Protein AF-C9K0H9-F1 (afdb_monomer_lite)

Structure (mmCIF, N/CA/C/O backbone):
data_AF-C9K0H9-F1
#
_entry.id   AF-C9K0H9-F1
#
loop_
_atom_site.group_PDB
_atom_site.id
_atom_site.type_symbol
_atom_site.label_atom_id
_atom_site.label_alt_id
_atom_site.label_comp_id
_atom_site.label_asym_id
_atom_site.label_entity_id
_atom_site.label_seq_id
_atom_site.pdbx_PDB_ins_code
_atom_site.Cartn_x
_atom_site.Cartn_y
_atom_site.Cartn_z
_atom_site.occupancy
_atom_site.B_iso_or_equiv
_atom_site.auth_seq_id
_atom_site.auth_comp_id
_atom_site.auth_asym_id
_atom_site.auth_atom_id
_atom_site.pdbx_PDB_model_num
ATOM 1 N N . MET A 1 1 ? 2.829 -10.955 -3.877 1.00 52.44 1 MET A N 1
ATOM 2 C CA . MET A 1 1 ? 3.527 -9.954 -4.718 1.00 52.44 1 MET A CA 1
ATOM 3 C C . MET A 1 1 ? 2.955 -9.832 -6.129 1.00 52.44 1 MET A C 1
ATOM 5 O O . MET A 1 1 ? 2.821 -8.712 -6.582 1.00 52.44 1 MET A O 1
ATOM 9 N N . LYS A 1 2 ? 2.531 -10.918 -6.795 1.00 62.97 2 LYS A N 1
ATOM 10 C CA . LYS A 1 2 ? 1.999 -10.882 -8.180 1.00 62.97 2 LYS A CA 1
ATOM 11 C C . LYS A 1 2 ? 0.752 -10.013 -8.424 1.00 62.97 2 LYS A C 1
ATOM 13 O O . LYS A 1 2 ? 0.427 -9.728 -9.562 1.00 62.97 2 LYS A O 1
ATOM 18 N N . GLN A 1 3 ? 0.042 -9.628 -7.368 1.00 66.06 3 GLN A N 1
ATOM 19 C CA . GLN A 1 3 ? -1.213 -8.871 -7.450 1.00 66.06 3 GLN A CA 1
ATOM 20 C C . GLN A 1 3 ? -1.023 -7.368 -7.721 1.00 66.06 3 GLN A C 1
ATOM 22 O O . GLN A 1 3 ? -1.949 -6.739 -8.209 1.00 66.06 3 GLN A O 1
ATOM 27 N N . TYR A 1 4 ? 0.164 -6.812 -7.444 1.00 73.12 4 TYR A N 1
ATOM 28 C CA . TYR A 1 4 ? 0.472 -5.382 -7.629 1.00 73.12 4 TYR A CA 1
ATOM 29 C C . TYR A 1 4 ? 1.852 -5.172 -8.275 1.00 73.12 4 TYR A C 1
ATOM 31 O O . TYR A 1 4 ? 2.482 -4.142 -8.094 1.00 73.12 4 TYR A O 1
ATOM 39 N N . ALA A 1 5 ? 2.387 -6.187 -8.949 1.00 75.75 5 ALA A N 1
ATOM 40 C CA . ALA A 1 5 ? 3.675 -6.109 -9.625 1.00 75.75 5 ALA A CA 1
ATOM 41 C C . ALA A 1 5 ? 3.454 -6.535 -11.072 1.00 75.75 5 ALA A C 1
ATOM 43 O O . ALA A 1 5 ? 3.193 -7.706 -11.345 1.00 75.75 5 ALA A O 1
ATOM 44 N N . SER A 1 6 ? 3.491 -5.558 -11.974 1.00 78.44 6 SER A N 1
ATOM 45 C CA . SER A 1 6 ? 3.184 -5.707 -13.393 1.00 78.44 6 SER A CA 1
ATOM 46 C C . SER A 1 6 ? 4.239 -4.969 -14.224 1.00 78.44 6 SER A C 1
ATOM 48 O O . SER A 1 6 ? 4.617 -3.862 -13.844 1.00 78.44 6 SER A O 1
ATOM 50 N N . PRO A 1 7 ? 4.711 -5.532 -15.353 1.00 77.06 7 PRO A N 1
ATOM 51 C CA . PRO A 1 7 ? 5.664 -4.852 -16.233 1.00 77.06 7 PRO A CA 1
ATOM 52 C C . PRO A 1 7 ? 5.065 -3.605 -16.902 1.00 77.06 7 PRO A C 1
ATOM 54 O O . PRO A 1 7 ? 5.805 -2.716 -17.309 1.00 77.06 7 PRO A O 1
ATOM 57 N N . MET A 1 8 ? 3.734 -3.507 -17.000 1.00 82.88 8 MET A N 1
ATOM 58 C CA . MET A 1 8 ? 3.063 -2.260 -17.368 1.00 82.88 8 MET A CA 1
ATOM 59 C C . MET A 1 8 ? 2.752 -1.427 -16.117 1.00 82.88 8 MET A C 1
ATOM 61 O O . MET A 1 8 ? 2.359 -2.013 -15.101 1.00 82.88 8 MET A O 1
ATOM 65 N N . PRO A 1 9 ? 2.854 -0.084 -16.173 1.00 82.44 9 PRO A N 1
ATOM 66 C CA . PRO A 1 9 ? 2.352 0.779 -15.111 1.00 82.44 9 PRO A CA 1
ATOM 67 C C . PRO A 1 9 ? 0.883 0.465 -14.821 1.00 82.44 9 PRO A C 1
ATOM 69 O O . PRO A 1 9 ? 0.040 0.513 -15.716 1.00 82.44 9 PRO A O 1
ATOM 72 N N . THR A 1 10 ? 0.575 0.141 -13.571 1.00 84.88 10 THR A N 1
ATOM 73 C CA . THR A 1 10 ? -0.794 -0.152 -13.132 1.00 84.88 10 THR A CA 1
ATOM 74 C C . THR A 1 10 ? -1.143 0.683 -11.916 1.00 84.88 10 THR A C 1
ATOM 76 O O . THR A 1 10 ? -0.300 0.885 -11.043 1.00 84.88 10 THR A O 1
ATOM 79 N N . GLN A 1 11 ? -2.389 1.153 -11.858 1.00 87.62 11 GLN A N 1
ATOM 80 C CA . GLN A 1 11 ? -2.953 1.845 -10.706 1.00 87.62 11 GLN A CA 1
ATOM 81 C C . GLN A 1 11 ? -4.074 0.996 -10.114 1.00 87.62 11 GLN A C 1
ATOM 83 O O . GLN A 1 11 ? -4.969 0.554 -10.831 1.00 87.62 11 GLN A O 1
ATOM 88 N N . THR A 1 12 ? -4.005 0.745 -8.811 1.00 89.44 12 THR A N 1
ATOM 89 C CA . THR A 1 12 ? -4.961 -0.099 -8.089 1.00 89.44 12 THR A CA 1
ATOM 90 C C . THR A 1 12 ? -5.499 0.640 -6.877 1.00 89.44 12 THR A C 1
ATOM 92 O O . THR A 1 12 ? -4.724 1.092 -6.038 1.00 89.44 12 THR A O 1
ATOM 95 N N . ASP A 1 13 ? -6.820 0.723 -6.741 1.00 92.81 13 ASP A N 1
ATOM 96 C CA . ASP A 1 13 ? -7.441 1.260 -5.532 1.00 92.81 13 ASP A CA 1
ATOM 97 C C . ASP A 1 13 ? -7.464 0.210 -4.422 1.00 92.81 13 ASP A C 1
ATOM 99 O O . ASP A 1 13 ? -8.009 -0.886 -4.569 1.00 92.81 13 ASP A O 1
ATOM 103 N N . VAL A 1 14 ? -6.878 0.560 -3.282 1.00 93.31 14 VAL A N 1
ATOM 104 C CA . VAL A 1 14 ? -6.746 -0.312 -2.120 1.00 93.31 14 VAL A CA 1
ATOM 105 C C . VAL A 1 14 ? -7.541 0.272 -0.961 1.00 93.31 14 VAL A C 1
ATOM 107 O O . VAL A 1 14 ? -7.406 1.442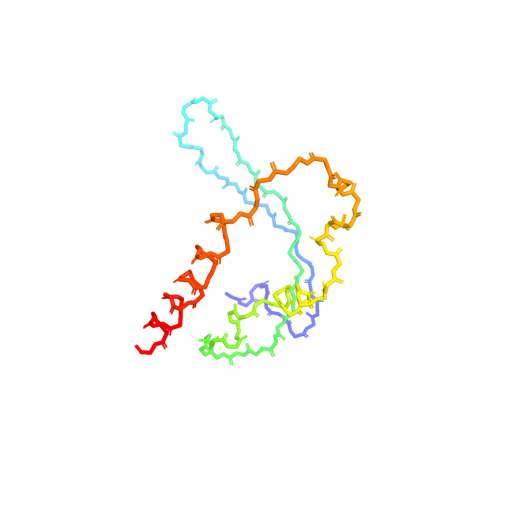 -0.605 1.00 93.31 14 VAL A O 1
ATOM 110 N N . LYS A 1 15 ? -8.363 -0.572 -0.331 1.00 95.31 15 LYS A N 1
ATOM 111 C CA . LYS A 1 15 ? -9.108 -0.239 0.886 1.00 95.31 15 LYS A CA 1
ATOM 112 C C . LYS A 1 15 ? -8.746 -1.205 2.006 1.00 95.31 15 LYS A C 1
ATOM 114 O O . LYS A 1 15 ? -9.214 -2.341 2.038 1.00 95.31 15 LYS A O 1
ATOM 119 N N . LEU A 1 16 ? -7.939 -0.735 2.950 1.00 94.88 16 LEU A N 1
ATOM 120 C CA . LEU A 1 16 ? -7.559 -1.477 4.147 1.00 94.88 16 LEU A CA 1
ATOM 121 C C . LEU A 1 16 ? -8.551 -1.178 5.265 1.00 94.88 16 LEU A C 1
ATOM 123 O O . LEU A 1 16 ? -8.713 -0.031 5.672 1.00 94.88 16 LEU A O 1
ATOM 127 N N . LYS A 1 17 ? -9.216 -2.211 5.782 1.00 95.94 17 LYS A N 1
ATOM 128 C CA . LYS A 1 17 ? -10.005 -2.109 7.014 1.00 95.94 17 LYS A CA 1
ATOM 129 C C . LYS A 1 17 ? -9.104 -2.468 8.187 1.00 95.94 17 LYS A C 1
ATOM 131 O O . LYS A 1 17 ? -8.585 -3.580 8.240 1.00 95.94 17 LYS A O 1
ATOM 136 N N . PHE A 1 18 ? -8.933 -1.548 9.125 1.00 95.81 18 PHE A N 1
ATOM 137 C CA . PHE A 1 18 ? -8.172 -1.810 10.338 1.00 95.81 18 PHE A CA 1
ATOM 138 C C . PHE A 1 18 ? -9.064 -2.421 11.408 1.00 95.81 18 PHE A C 1
ATOM 140 O O . PHE A 1 18 ? -10.268 -2.167 11.461 1.00 95.81 18 PHE A O 1
ATOM 147 N N . LYS A 1 19 ? -8.443 -3.188 12.304 1.00 94.88 19 LYS A N 1
ATOM 148 C CA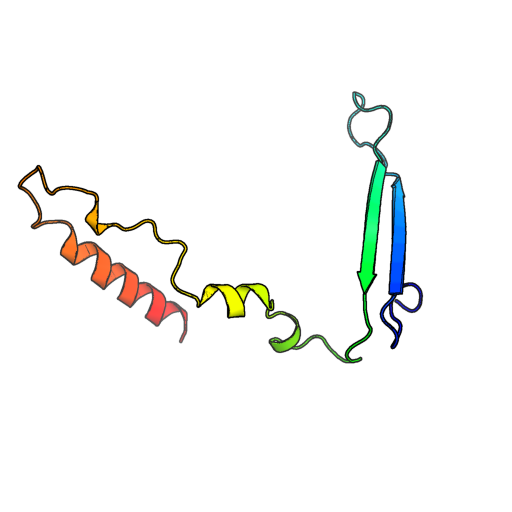 . LYS A 1 19 ? -9.046 -3.578 13.574 1.00 94.88 19 LYS A CA 1
ATOM 149 C C . LYS A 1 19 ? -8.655 -2.529 14.620 1.00 94.88 19 LYS A C 1
ATOM 151 O O . LYS A 1 19 ? -7.487 -2.500 15.009 1.00 94.88 19 LYS A O 1
ATOM 156 N N . PRO A 1 20 ? -9.574 -1.657 15.065 1.00 93.31 20 PRO A N 1
ATOM 157 C CA . PRO A 1 20 ? -9.241 -0.645 16.055 1.00 93.31 20 PRO A CA 1
ATOM 158 C C . PRO A 1 20 ? -8.826 -1.302 17.374 1.00 93.31 20 PRO A C 1
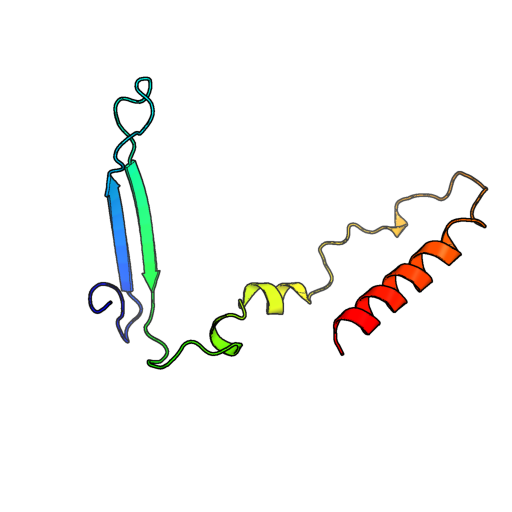ATOM 160 O O . PRO A 1 20 ? -9.477 -2.235 17.843 1.00 93.31 20 PRO A O 1
ATOM 163 N N . LEU A 1 21 ? -7.742 -0.813 17.974 1.00 95.50 21 LEU A N 1
ATOM 164 C CA . LEU A 1 21 ? -7.272 -1.287 19.283 1.00 95.50 21 LEU A CA 1
ATOM 165 C C . LEU A 1 21 ? -7.917 -0.513 20.441 1.00 95.50 21 LEU A C 1
ATOM 167 O O . LEU A 1 21 ? -8.011 -1.010 21.560 1.00 95.50 21 LEU A O 1
ATOM 171 N N . SER A 1 22 ? -8.388 0.706 20.170 1.00 94.94 22 SER A N 1
ATOM 172 C CA . SER A 1 22 ? -9.064 1.544 21.153 1.00 94.94 22 SER A CA 1
ATOM 173 C C . SER A 1 22 ? -10.555 1.238 21.201 1.00 94.94 22 SER A C 1
ATOM 175 O O . SER A 1 22 ? -11.237 1.298 20.182 1.00 94.94 22 SER A O 1
ATOM 177 N N . LYS A 1 23 ? -11.088 1.046 22.412 1.00 93.62 23 LYS A N 1
ATOM 178 C CA . LYS A 1 23 ? -12.536 0.915 22.653 1.00 93.62 23 LYS A CA 1
ATOM 179 C C . LYS A 1 23 ? -13.328 2.184 22.308 1.00 93.62 23 LYS A C 1
ATOM 181 O O . LYS A 1 23 ? -14.548 2.129 22.229 1.00 93.62 23 LYS A O 1
ATOM 186 N N . LYS A 1 24 ? -12.646 3.322 22.118 1.00 95.19 24 LYS A N 1
ATOM 187 C CA . LYS A 1 24 ? -13.262 4.595 21.709 1.00 95.19 24 LYS A CA 1
ATOM 188 C C . LYS A 1 24 ? -13.460 4.704 20.195 1.00 95.19 24 LYS A C 1
ATOM 190 O O . LYS A 1 24 ? -14.165 5.599 19.746 1.00 95.19 24 LYS A O 1
ATOM 195 N N . VAL A 1 25 ? -12.816 3.841 19.409 1.00 94.19 25 VAL A N 1
ATOM 196 C CA . VAL A 1 25 ? -12.849 3.901 17.945 1.00 94.19 25 VAL A CA 1
ATOM 197 C C . VAL A 1 25 ? -13.683 2.737 17.426 1.00 94.19 25 VAL A C 1
ATOM 199 O O . VAL A 1 25 ? -13.309 1.579 17.582 1.00 94.19 25 VAL A O 1
ATOM 202 N N . VAL A 1 26 ? -14.814 3.055 16.794 1.00 94.62 26 VAL A N 1
ATOM 203 C CA . VAL A 1 26 ? -15.779 2.062 16.289 1.00 94.62 26 VAL A CA 1
ATOM 204 C C . VAL A 1 26 ? -15.281 1.388 15.007 1.00 94.62 26 VAL A C 1
ATOM 206 O O . VAL A 1 26 ? -15.429 0.182 14.832 1.00 94.62 26 VAL A O 1
ATOM 209 N N . SER A 1 27 ? -14.655 2.151 14.110 1.00 93.94 27 SER A N 1
ATOM 210 C CA . SER A 1 27 ? -14.102 1.637 12.857 1.00 93.94 27 SER A CA 1
ATOM 211 C C . SER A 1 27 ? -12.974 2.527 12.354 1.00 93.94 27 SER A C 1
ATOM 213 O O . SER A 1 27 ? -13.033 3.742 12.527 1.00 93.94 27 SER A O 1
ATOM 215 N N . ALA A 1 28 ? -11.993 1.937 11.676 1.00 95.69 28 ALA A N 1
ATOM 216 C CA . ALA A 1 28 ? -10.950 2.668 10.969 1.00 95.69 28 ALA A CA 1
ATOM 217 C C . ALA A 1 28 ? -10.665 1.975 9.632 1.00 95.69 28 ALA A C 1
ATOM 219 O O . ALA A 1 28 ? -10.573 0.747 9.566 1.00 95.69 28 ALA A O 1
ATOM 220 N N . ALA A 1 29 ? -10.536 2.754 8.564 1.00 96.38 29 ALA A N 1
ATOM 221 C CA . ALA A 1 29 ? -10.158 2.255 7.251 1.00 96.38 29 ALA A CA 1
ATOM 222 C C . ALA A 1 29 ? -9.268 3.277 6.536 1.00 96.38 29 ALA A C 1
ATOM 224 O O . ALA A 1 29 ? -9.457 4.477 6.713 1.00 96.38 29 ALA A O 1
ATOM 225 N N . LEU A 1 30 ? -8.328 2.792 5.725 1.00 96.06 30 LEU A N 1
ATOM 226 C CA . LEU A 1 30 ? -7.487 3.597 4.842 1.00 96.06 30 LEU A CA 1
ATOM 227 C C . LEU A 1 30 ? -7.811 3.234 3.396 1.00 96.06 30 LEU A C 1
ATOM 229 O O . LEU A 1 30 ? -7.728 2.065 3.015 1.00 96.06 30 LEU A O 1
ATOM 233 N N . GLN A 1 31 ? -8.186 4.236 2.609 1.00 96.56 31 GLN A N 1
ATOM 234 C CA . GLN A 1 31 ? -8.385 4.113 1.171 1.00 96.56 31 GLN A CA 1
ATOM 235 C C . GLN A 1 31 ? -7.313 4.934 0.461 1.00 96.56 31 GLN A C 1
ATOM 237 O O . GLN A 1 31 ? -7.116 6.099 0.796 1.00 96.56 31 GLN A O 1
ATOM 242 N N . PHE A 1 32 ? -6.617 4.318 -0.487 1.00 93.81 32 PHE A N 1
ATOM 243 C CA . PHE A 1 32 ? -5.560 4.954 -1.266 1.00 93.81 32 PHE A CA 1
ATOM 244 C C . PHE A 1 32 ? -5.431 4.273 -2.628 1.00 93.81 32 PHE A C 1
ATOM 246 O O . PHE A 1 32 ? -5.811 3.112 -2.781 1.00 93.81 32 PHE A O 1
ATOM 253 N N . SER A 1 33 ? -4.874 4.984 -3.601 1.00 93.12 33 SER A N 1
ATOM 254 C CA . SER A 1 33 ? -4.543 4.430 -4.913 1.00 93.12 33 SER A CA 1
ATOM 255 C C . SER A 1 33 ? -3.050 4.108 -4.966 1.00 93.12 33 SER A C 1
ATOM 257 O O . SER A 1 33 ? -2.217 4.959 -4.660 1.00 93.12 33 SER A O 1
ATOM 259 N N . LEU A 1 34 ? -2.706 2.877 -5.338 1.00 90.81 34 LEU A N 1
ATOM 260 C CA . LEU A 1 34 ? -1.336 2.405 -5.505 1.00 90.81 34 LEU A CA 1
ATOM 261 C C . LEU A 1 34 ? -0.991 2.354 -6.992 1.00 90.81 34 LEU A C 1
ATOM 263 O O . LEU A 1 34 ? -1.522 1.512 -7.714 1.00 90.81 34 LEU A O 1
ATOM 267 N N . SER A 1 35 ? -0.067 3.209 -7.423 1.00 88.81 35 SER A N 1
ATOM 268 C CA . SER A 1 35 ? 0.510 3.165 -8.768 1.00 88.81 35 SER A CA 1
ATOM 269 C C . SER A 1 35 ? 1.883 2.505 -8.719 1.00 88.81 35 SER A C 1
ATOM 271 O O . SER A 1 35 ? 2.743 2.916 -7.944 1.00 88.81 35 SER A O 1
ATOM 273 N N . CYS A 1 36 ? 2.086 1.461 -9.518 1.00 83.56 36 CYS A N 1
ATOM 274 C CA . CYS A 1 36 ? 3.304 0.658 -9.487 1.00 83.56 36 CYS A CA 1
ATOM 275 C C . CYS A 1 36 ? 3.645 0.083 -10.865 1.00 83.56 36 CYS A C 1
ATOM 277 O O . CYS A 1 36 ? 2.769 -0.246 -11.670 1.00 83.56 36 CYS A O 1
ATOM 279 N N . ILE A 1 37 ? 4.947 -0.039 -11.110 1.00 84.94 37 ILE A N 1
ATOM 280 C CA . ILE A 1 37 ? 5.536 -0.729 -12.252 1.00 84.94 37 ILE A CA 1
ATOM 281 C C . ILE A 1 37 ? 6.611 -1.673 -11.718 1.00 84.94 37 ILE A C 1
ATOM 283 O O . ILE A 1 37 ? 7.351 -1.345 -10.791 1.00 84.94 37 ILE A O 1
ATOM 287 N N . PHE A 1 38 ? 6.669 -2.870 -12.279 1.00 83.81 38 PHE A N 1
ATOM 288 C CA . PHE A 1 38 ? 7.697 -3.843 -11.971 1.00 83.81 38 PHE A CA 1
ATOM 289 C C . PHE A 1 38 ? 8.996 -3.463 -12.685 1.00 83.81 38 PHE A C 1
ATOM 291 O O . PHE A 1 38 ? 9.029 -3.407 -13.912 1.00 83.81 38 PHE A O 1
ATOM 298 N N . LEU A 1 39 ? 10.047 -3.200 -11.907 1.00 81.50 39 LEU A N 1
ATOM 299 C CA . LEU A 1 39 ? 11.360 -2.808 -12.425 1.00 81.50 39 LEU A CA 1
ATOM 300 C C . LEU A 1 39 ? 12.293 -4.017 -12.568 1.00 81.50 39 LEU A C 1
ATOM 302 O O . LEU A 1 39 ? 12.720 -4.337 -13.674 1.00 81.50 39 LEU A O 1
ATOM 306 N N . ARG A 1 40 ? 12.590 -4.709 -11.459 1.00 80.06 40 ARG A N 1
ATOM 307 C CA . ARG A 1 40 ? 13.459 -5.896 -11.426 1.00 80.06 40 ARG A CA 1
ATOM 308 C C . ARG A 1 40 ? 13.062 -6.864 -10.309 1.00 80.06 40 ARG A C 1
ATOM 310 O O . ARG A 1 40 ? 12.558 -6.433 -9.274 1.00 80.06 40 ARG A O 1
ATOM 317 N N . GLU A 1 41 ? 13.314 -8.159 -10.500 1.00 81.06 41 GLU A N 1
ATOM 318 C CA . GLU A 1 41 ? 13.286 -9.169 -9.429 1.00 81.06 41 GLU A CA 1
ATOM 319 C C . GLU A 1 41 ? 14.698 -9.455 -8.911 1.00 81.06 41 GLU A C 1
ATOM 321 O O . GLU A 1 41 ? 15.659 -9.473 -9.676 1.00 81.06 41 GLU A O 1
ATOM 326 N N . GLY A 1 42 ? 14.829 -9.692 -7.605 1.00 82.31 42 GLY A N 1
ATOM 327 C CA . GLY A 1 42 ? 16.114 -9.968 -6.971 1.00 82.31 42 GLY A CA 1
ATOM 328 C C . GLY A 1 42 ? 16.070 -9.778 -5.458 1.00 82.31 42 GLY A C 1
ATOM 329 O O . GLY A 1 42 ? 15.021 -9.478 -4.884 1.00 82.31 42 GLY A O 1
ATOM 330 N N . LYS A 1 43 ? 17.218 -9.966 -4.797 1.00 79.69 43 LYS A N 1
ATOM 331 C CA . LYS A 1 43 ? 17.392 -9.510 -3.412 1.00 79.69 43 LYS A CA 1
ATOM 332 C C . LYS A 1 43 ? 17.462 -7.987 -3.428 1.00 79.69 43 LYS A C 1
ATOM 334 O O . LYS A 1 43 ? 18.167 -7.450 -4.274 1.00 79.69 43 LYS A O 1
ATOM 339 N N . ALA A 1 44 ? 16.767 -7.333 -2.502 1.00 81.88 44 ALA A N 1
ATOM 340 C CA . ALA A 1 44 ? 16.896 -5.892 -2.323 1.00 81.88 44 ALA A CA 1
ATOM 341 C C . ALA A 1 44 ? 18.370 -5.556 -2.050 1.00 81.88 44 ALA A C 1
ATOM 343 O O . ALA A 1 44 ? 18.959 -6.108 -1.115 1.00 81.88 44 ALA A O 1
ATOM 344 N N . THR A 1 45 ? 18.963 -4.722 -2.898 1.00 83.00 45 THR A N 1
ATOM 345 C CA . THR A 1 45 ? 20.324 -4.205 -2.720 1.00 83.00 45 THR A CA 1
ATOM 346 C C . THR A 1 45 ? 20.269 -2.780 -2.170 1.00 83.00 45 THR A C 1
ATOM 348 O O . THR A 1 45 ? 19.210 -2.149 -2.175 1.00 83.00 45 THR A O 1
ATOM 351 N N . ASP A 1 46 ? 21.398 -2.249 -1.694 1.00 81.25 46 ASP A N 1
ATOM 352 C CA . ASP A 1 46 ? 21.465 -0.872 -1.174 1.00 81.25 46 ASP A CA 1
ATOM 353 C C . ASP A 1 46 ? 21.038 0.169 -2.221 1.00 81.25 46 ASP A C 1
ATOM 355 O O . ASP A 1 46 ? 20.477 1.206 -1.878 1.00 81.25 46 ASP A O 1
ATOM 359 N N . GLU A 1 47 ? 21.218 -0.150 -3.504 1.00 80.06 47 GLU A N 1
ATOM 360 C CA . GLU A 1 47 ? 20.729 0.636 -4.638 1.00 80.06 47 GLU A CA 1
ATOM 361 C C . GLU A 1 47 ? 19.189 0.724 -4.67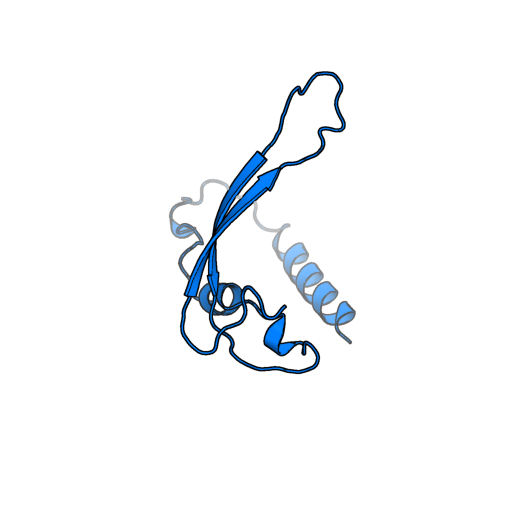1 1.00 80.06 47 GLU A C 1
ATOM 363 O O . GLU A 1 47 ? 18.652 1.794 -4.935 1.00 80.06 47 GLU A O 1
ATOM 368 N N . ASP A 1 48 ? 18.460 -0.360 -4.357 1.00 78.50 48 ASP A N 1
ATOM 369 C CA . ASP A 1 48 ? 16.983 -0.352 -4.310 1.00 78.50 48 ASP A CA 1
ATOM 370 C C . ASP A 1 48 ? 16.442 0.425 -3.101 1.00 78.50 48 ASP A C 1
ATOM 372 O O . ASP A 1 48 ? 15.320 0.936 -3.130 1.00 78.50 48 ASP A O 1
ATOM 376 N N . MET A 1 49 ? 17.215 0.475 -2.011 1.00 82.06 49 MET A N 1
ATOM 377 C CA . MET A 1 49 ? 16.843 1.198 -0.791 1.00 82.06 49 MET A CA 1
ATOM 378 C C . MET A 1 49 ? 17.109 2.704 -0.894 1.00 82.06 49 MET A C 1
ATOM 380 O O . MET A 1 49 ? 16.569 3.476 -0.097 1.00 82.06 49 MET A O 1
ATOM 384 N N . GLN A 1 50 ? 17.892 3.143 -1.882 1.00 78.56 50 GLN A N 1
ATOM 385 C CA . GLN A 1 50 ? 18.089 4.559 -2.161 1.00 78.56 50 GLN A CA 1
ATOM 386 C C . GLN A 1 50 ? 16.848 5.150 -2.832 1.00 78.56 50 GLN A C 1
ATOM 388 O O . GLN A 1 50 ? 16.452 4.791 -3.939 1.00 78.56 50 GLN A O 1
ATOM 393 N N . SER A 1 51 ? 16.222 6.105 -2.152 1.00 74.25 51 SER A N 1
ATOM 394 C CA . SER A 1 51 ? 15.079 6.826 -2.701 1.00 74.25 51 SER A CA 1
ATOM 395 C C . SER A 1 51 ? 15.525 7.856 -3.741 1.00 74.25 51 SER A C 1
ATOM 397 O O . SER A 1 51 ? 16.450 8.634 -3.503 1.00 74.25 51 SER A O 1
ATOM 399 N N . LEU A 1 52 ? 14.798 7.957 -4.859 1.00 68.31 52 LEU A N 1
ATOM 400 C CA . LEU A 1 52 ? 14.998 9.012 -5.866 1.00 68.31 52 LEU A CA 1
ATOM 401 C C . LEU A 1 52 ? 14.820 10.427 -5.289 1.00 68.31 52 LEU A C 1
ATOM 403 O O . LEU A 1 52 ? 15.409 11.381 -5.794 1.00 68.31 52 LEU A O 1
ATOM 407 N N . ALA A 1 53 ? 14.041 10.571 -4.213 1.00 66.62 53 ALA A N 1
ATOM 408 C CA . ALA A 1 53 ? 13.874 11.849 -3.527 1.00 66.62 53 ALA A CA 1
ATOM 409 C C . ALA A 1 53 ? 15.195 12.351 -2.922 1.00 66.62 53 ALA A C 1
ATOM 411 O O . ALA A 1 53 ? 15.480 13.545 -2.976 1.00 66.62 53 ALA A O 1
ATOM 412 N N . SER A 1 54 ? 16.035 11.444 -2.416 1.00 66.88 54 SER A N 1
ATOM 413 C CA . SER A 1 54 ? 17.355 11.788 -1.882 1.00 66.88 54 SER A CA 1
ATOM 414 C C . SER A 1 54 ? 18.283 12.332 -2.972 1.00 66.88 54 SER A C 1
ATOM 416 O O . SER A 1 54 ? 19.040 13.261 -2.711 1.00 66.88 54 SER A O 1
ATOM 418 N N . LEU A 1 55 ? 18.171 11.830 -4.209 1.00 61.84 55 LEU A N 1
ATOM 419 C CA . LEU A 1 55 ? 18.921 12.352 -5.357 1.00 61.84 55 LEU A CA 1
ATOM 420 C C . LEU A 1 55 ? 18.457 13.766 -5.747 1.00 61.84 55 LEU A C 1
ATOM 422 O O . LEU A 1 55 ? 19.275 14.627 -6.063 1.00 61.84 55 LEU A O 1
ATOM 426 N N . MET A 1 56 ? 17.146 14.032 -5.694 1.00 57.16 56 MET A N 1
ATOM 427 C CA . MET A 1 56 ? 16.596 15.369 -5.965 1.00 57.16 56 MET A CA 1
ATOM 428 C C . MET A 1 56 ? 16.882 16.376 -4.843 1.00 57.16 56 MET A C 1
ATOM 430 O O . MET A 1 56 ? 16.924 17.577 -5.103 1.00 57.16 56 MET A O 1
ATOM 434 N N . SER A 1 57 ? 17.131 15.900 -3.621 1.00 58.72 57 SER A N 1
ATOM 435 C CA . SER A 1 57 ? 17.461 16.735 -2.461 1.00 58.72 57 SER A CA 1
ATOM 436 C C . SER A 1 57 ? 18.848 17.387 -2.540 1.00 58.72 57 SER A C 1
ATOM 438 O O . SER A 1 57 ? 19.149 18.254 -1.727 1.00 58.72 57 SER A O 1
ATOM 440 N N . MET A 1 58 ? 19.691 17.008 -3.510 1.00 57.00 58 MET A N 1
ATOM 441 C CA . MET A 1 58 ? 20.972 17.682 -3.767 1.00 57.00 58 MET A CA 1
ATOM 442 C C . MET A 1 58 ? 20.813 18.999 -4.543 1.00 57.00 58 MET A C 1
ATOM 444 O O . MET A 1 58 ? 21.795 19.706 -4.770 1.00 57.00 58 MET A O 1
ATOM 448 N N . LYS A 1 59 ? 19.591 19.357 -4.958 1.00 54.16 59 LYS A N 1
ATOM 449 C CA . LYS A 1 59 ? 19.324 20.659 -5.566 1.00 54.16 59 LYS A CA 1
ATOM 450 C C . LYS A 1 59 ? 19.201 21.705 -4.455 1.00 54.16 59 LYS A C 1
ATOM 452 O O . LYS A 1 59 ? 18.199 21.752 -3.750 1.00 54.16 59 LYS A O 1
ATOM 457 N N . GLN A 1 60 ? 20.234 22.533 -4.307 1.00 57.66 60 GLN A N 1
ATOM 458 C CA . GLN A 1 60 ? 20.213 23.749 -3.489 1.00 57.66 60 GLN A CA 1
ATOM 459 C C . GLN A 1 60 ? 19.024 24.633 -3.900 1.00 57.66 60 GLN A C 1
ATOM 461 O O . GLN A 1 60 ? 19.107 25.315 -4.918 1.00 57.66 60 GLN A O 1
ATOM 466 N N . ALA A 1 61 ? 17.918 24.591 -3.154 1.00 55.84 61 ALA A N 1
ATOM 467 C CA . ALA A 1 61 ? 16.868 25.617 -3.199 1.00 55.84 61 ALA A CA 1
ATOM 468 C C . ALA A 1 61 ? 15.884 25.568 -2.008 1.00 55.84 61 ALA A C 1
ATOM 470 O O . ALA A 1 61 ? 14.803 26.134 -2.120 1.00 55.84 61 ALA A O 1
ATOM 471 N N . ASP A 1 62 ? 16.210 24.901 -0.894 1.00 55.66 62 ASP A N 1
ATOM 472 C CA . ASP A 1 62 ? 15.354 24.905 0.313 1.00 55.66 62 ASP A CA 1
ATOM 473 C C . ASP A 1 62 ? 16.140 25.307 1.573 1.00 55.66 62 ASP A C 1
ATOM 475 O O . ASP A 1 62 ? 15.934 24.816 2.678 1.00 55.66 62 ASP A O 1
ATOM 479 N N . ILE A 1 63 ? 17.109 26.200 1.376 1.00 55.09 63 ILE A N 1
ATOM 480 C CA . ILE A 1 63 ? 17.670 27.036 2.433 1.00 55.09 63 ILE A CA 1
ATOM 481 C C . ILE A 1 63 ? 17.155 28.426 2.080 1.00 55.09 63 ILE A C 1
ATOM 483 O O . ILE A 1 63 ? 17.544 28.972 1.046 1.00 55.09 63 ILE A O 1
ATOM 487 N N . GLY A 1 64 ? 16.207 28.952 2.862 1.00 57.72 64 GLY A N 1
ATOM 488 C CA . GLY A 1 64 ? 15.792 30.349 2.736 1.00 57.72 64 GLY A CA 1
ATOM 489 C C . GLY A 1 64 ? 17.032 31.238 2.718 1.00 57.72 64 GLY A C 1
ATOM 490 O O . GLY A 1 64 ? 17.983 30.946 3.440 1.00 57.72 64 GLY A O 1
ATOM 491 N N . ASN A 1 65 ? 17.044 32.248 1.846 1.00 52.47 65 ASN A N 1
ATOM 492 C CA . ASN A 1 65 ? 18.176 33.150 1.660 1.00 52.47 65 ASN A CA 1
ATOM 493 C C . ASN A 1 65 ? 18.654 33.669 3.027 1.00 52.47 65 ASN A C 1
ATOM 495 O O . ASN A 1 65 ? 17.972 34.486 3.639 1.00 52.47 65 ASN A O 1
ATOM 499 N N . LEU A 1 66 ? 19.773 33.143 3.534 1.00 55.00 66 LEU A N 1
ATOM 500 C CA . LEU A 1 66 ? 20.297 33.534 4.844 1.00 55.00 66 LEU A CA 1
ATOM 501 C C . LEU A 1 66 ? 20.893 34.952 4.808 1.00 55.00 66 LEU A C 1
ATOM 503 O O . LEU A 1 66 ? 21.150 35.506 5.867 1.00 55.00 66 LEU A O 1
ATOM 507 N N . ASP A 1 67 ? 21.048 35.536 3.612 1.00 58.34 67 ASP A N 1
ATOM 508 C CA . ASP A 1 67 ? 21.512 36.914 3.396 1.00 58.34 67 ASP A CA 1
ATOM 509 C C . ASP A 1 67 ? 20.479 37.987 3.803 1.00 58.34 67 ASP A C 1
ATOM 511 O O . ASP A 1 67 ? 20.809 39.166 3.788 1.00 58.34 67 ASP A O 1
ATOM 515 N N . ASP A 1 68 ? 19.238 37.617 4.157 1.00 56.62 68 ASP A N 1
ATOM 516 C CA . ASP A 1 68 ? 18.196 38.568 4.607 1.00 56.62 68 ASP A CA 1
ATOM 517 C C . ASP A 1 68 ? 18.149 38.750 6.141 1.00 56.62 68 ASP A C 1
ATOM 519 O O . ASP A 1 68 ? 17.310 39.494 6.657 1.00 56.62 68 ASP A O 1
ATOM 523 N N . PHE A 1 69 ? 19.028 38.083 6.897 1.00 54.47 69 PHE A N 1
ATOM 524 C CA . PHE A 1 69 ? 19.264 38.447 8.294 1.00 54.47 69 PHE A CA 1
ATOM 525 C C . PHE A 1 69 ? 20.322 39.547 8.320 1.00 54.47 69 PHE A C 1
ATOM 527 O O . PHE A 1 69 ? 21.511 39.263 8.414 1.00 54.47 69 PHE A O 1
ATOM 534 N N . GLU A 1 70 ? 19.875 40.800 8.209 1.00 52.78 70 GLU A N 1
ATOM 535 C CA . GLU A 1 70 ? 20.696 41.967 8.542 1.00 52.78 70 GLU A CA 1
ATOM 536 C C . GLU A 1 70 ? 21.377 41.727 9.900 1.00 52.78 70 GLU A C 1
ATOM 538 O O . GLU A 1 70 ? 20.714 41.491 10.919 1.00 52.78 70 GLU A O 1
ATOM 543 N N . GLU A 1 71 ? 22.710 41.722 9.871 1.00 49.44 71 GLU A N 1
ATOM 544 C CA . GLU A 1 71 ? 23.600 41.634 11.022 1.00 49.44 71 GLU A CA 1
ATOM 545 C C . GLU A 1 71 ? 23.389 42.852 11.927 1.00 49.44 71 GLU A C 1
ATOM 547 O O . GLU A 1 71 ? 24.088 43.852 11.825 1.00 49.44 71 GLU A O 1
ATOM 552 N N . ASP A 1 72 ? 22.457 42.753 12.866 1.00 53.19 72 ASP A N 1
ATOM 553 C CA . ASP A 1 72 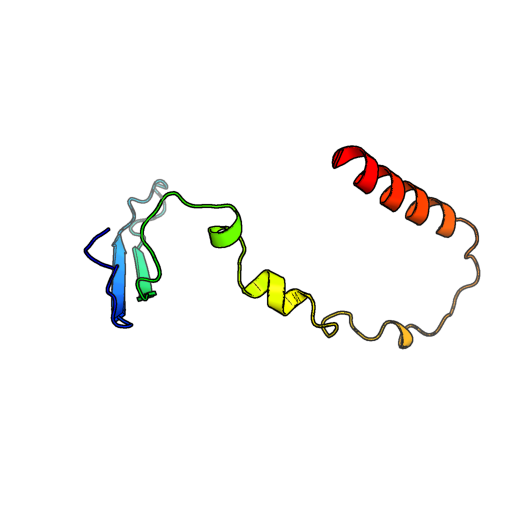? 22.542 43.502 14.113 1.00 53.19 72 ASP A CA 1
ATOM 554 C C . ASP A 1 72 ? 22.654 42.475 15.237 1.00 53.19 72 ASP A C 1
ATOM 556 O O . ASP A 1 72 ? 21.649 41.933 15.701 1.00 53.19 72 ASP A O 1
ATOM 560 N N . ASN A 1 73 ? 23.885 42.137 15.619 1.00 46.22 73 ASN A N 1
ATOM 561 C CA . ASN A 1 73 ? 24.409 42.264 16.984 1.00 46.22 73 ASN A CA 1
ATOM 562 C C . ASN A 1 73 ? 25.815 41.635 17.050 1.00 46.22 73 ASN A C 1
ATOM 564 O O . ASN A 1 73 ? 26.005 40.448 16.795 1.00 46.22 73 ASN A O 1
ATOM 568 N N . GLU A 1 74 ? 26.783 42.481 17.393 1.00 48.91 74 GLU A N 1
ATOM 569 C CA . GLU A 1 74 ? 28.164 42.163 17.754 1.00 48.91 74 GLU A CA 1
ATOM 570 C C . GLU A 1 74 ? 28.196 41.079 18.851 1.00 48.91 74 GLU A C 1
ATOM 572 O O . GLU A 1 74 ? 27.630 41.322 19.910 1.00 48.91 74 GLU A O 1
ATOM 577 N N . ASP A 1 75 ? 28.792 39.903 18.586 1.00 49.38 75 ASP A N 1
ATOM 578 C CA . ASP A 1 75 ? 29.482 39.000 19.546 1.00 49.38 75 ASP A CA 1
ATOM 579 C C . ASP A 1 75 ? 29.685 37.591 18.922 1.00 49.38 75 ASP A C 1
ATOM 581 O O . ASP A 1 75 ? 29.020 36.622 19.293 1.00 49.38 75 ASP A O 1
ATOM 585 N N . ASP A 1 76 ? 30.599 37.452 17.949 1.00 50.38 76 ASP A N 1
ATOM 586 C CA . ASP A 1 76 ? 30.748 36.225 17.135 1.00 50.38 76 ASP A CA 1
ATOM 587 C C . ASP A 1 76 ? 32.150 35.573 17.199 1.00 50.38 76 ASP A C 1
ATOM 589 O O . ASP A 1 76 ? 32.742 35.227 16.178 1.00 50.38 76 ASP A O 1
ATOM 593 N N . ASP A 1 77 ? 32.697 35.373 18.407 1.00 50.91 77 ASP A N 1
ATOM 594 C CA . ASP A 1 77 ? 33.988 34.670 18.592 1.00 50.91 77 ASP A CA 1
ATOM 595 C C . ASP A 1 77 ? 33.892 33.278 19.257 1.00 50.91 77 ASP A C 1
ATOM 597 O O . ASP A 1 77 ? 34.858 32.514 19.221 1.00 50.91 77 ASP A O 1
ATOM 601 N N . GLU A 1 78 ? 32.738 32.859 19.798 1.00 50.62 78 GLU A N 1
ATOM 602 C CA . GLU A 1 78 ? 32.627 31.545 20.472 1.00 50.62 78 GLU A CA 1
ATOM 603 C C . GLU A 1 78 ? 32.019 30.417 19.616 1.00 50.62 78 GLU A C 1
ATOM 605 O O . GLU A 1 78 ? 32.151 29.241 19.957 1.00 50.62 78 GLU A O 1
ATOM 610 N N . ASN A 1 79 ? 31.380 30.713 18.478 1.00 49.38 79 ASN A N 1
ATOM 611 C CA . ASN A 1 79 ? 30.548 29.714 17.786 1.00 49.38 79 ASN A CA 1
ATOM 612 C C . ASN A 1 79 ? 31.240 28.981 16.617 1.00 49.38 79 ASN A C 1
ATOM 614 O O . ASN A 1 79 ? 30.769 27.935 16.161 1.00 49.38 79 ASN A O 1
ATOM 618 N N . ARG A 1 80 ? 32.396 29.471 16.143 1.00 50.44 80 ARG A N 1
ATOM 619 C CA . ARG A 1 80 ? 33.136 28.845 15.026 1.00 50.44 80 ARG A CA 1
ATOM 620 C C . ARG A 1 80 ? 33.841 27.544 15.416 1.00 50.44 80 ARG A C 1
ATOM 622 O O . ARG A 1 80 ? 33.950 26.643 14.589 1.00 50.44 80 ARG A O 1
ATOM 629 N N . VAL A 1 81 ? 34.243 27.399 16.680 1.00 47.84 81 VAL A N 1
ATOM 630 C CA . VAL A 1 81 ? 34.953 26.204 17.181 1.00 47.84 81 VAL A CA 1
ATOM 631 C C . VAL A 1 81 ? 34.048 24.966 17.264 1.00 47.84 81 VAL A C 1
ATOM 633 O O . VAL A 1 81 ? 34.509 23.841 17.089 1.00 47.84 81 VAL A O 1
ATOM 636 N N . ASN A 1 82 ? 32.735 25.155 17.430 1.00 51.12 82 ASN A N 1
ATOM 637 C CA . ASN A 1 82 ? 31.787 24.049 17.592 1.00 51.12 82 ASN A CA 1
ATOM 638 C C . ASN A 1 82 ? 31.380 23.360 16.278 1.00 51.12 82 ASN A C 1
ATOM 640 O O . ASN A 1 82 ? 30.851 22.242 16.311 1.00 51.12 82 ASN A O 1
ATOM 644 N N . GLN A 1 83 ? 31.572 24.007 15.125 1.00 53.56 83 GLN A N 1
ATOM 645 C CA . GLN A 1 83 ? 31.178 23.436 13.831 1.00 53.56 83 GLN A CA 1
ATOM 646 C C . GLN A 1 83 ? 32.234 22.471 13.282 1.00 53.56 83 GLN A C 1
ATOM 648 O O . GLN A 1 83 ? 31.881 21.420 12.743 1.00 53.56 83 GLN A O 1
ATOM 653 N N . GLU A 1 84 ? 33.516 22.764 13.496 1.00 54.41 84 GLU A N 1
ATOM 654 C CA . GLU A 1 84 ? 34.625 21.931 13.022 1.00 54.41 84 GLU A CA 1
ATOM 655 C C . GLU A 1 84 ? 34.717 20.607 13.811 1.00 54.41 84 GLU A C 1
ATOM 657 O O . GLU A 1 84 ? 34.915 19.537 13.231 1.00 54.41 84 GLU A O 1
ATOM 662 N N . GLU A 1 85 ? 34.416 20.637 15.116 1.00 53.03 85 GLU A N 1
ATOM 663 C CA . GLU A 1 85 ? 34.387 19.441 15.973 1.00 53.03 85 GLU A CA 1
ATOM 664 C C . GLU A 1 85 ? 33.232 18.478 15.625 1.00 53.03 85 GLU A C 1
ATOM 666 O O . GLU A 1 85 ? 33.364 17.254 15.729 1.00 53.03 85 GLU A O 1
ATOM 671 N N . LYS A 1 86 ? 32.087 19.016 15.175 1.00 55.12 86 LYS A N 1
ATOM 672 C CA . LYS A 1 86 ? 30.940 18.208 14.724 1.00 55.12 86 LYS A CA 1
ATOM 673 C C . LYS A 1 86 ? 31.202 17.549 13.372 1.00 55.12 86 LYS A C 1
ATOM 675 O O . LYS A 1 86 ? 30.822 16.393 13.193 1.00 55.12 86 LYS A O 1
ATOM 680 N N . ALA A 1 87 ? 31.868 18.244 12.450 1.00 54.00 87 ALA A N 1
ATOM 681 C CA . ALA A 1 87 ? 32.249 17.683 11.155 1.00 54.00 87 ALA A CA 1
ATOM 682 C C . ALA A 1 87 ? 33.297 16.561 11.300 1.00 54.00 87 ALA A C 1
ATOM 684 O O . ALA A 1 87 ? 33.183 15.513 10.656 1.00 54.00 87 ALA A O 1
ATOM 685 N N . ALA A 1 88 ? 34.265 16.733 12.208 1.00 53.22 88 ALA A N 1
ATOM 686 C CA . ALA A 1 88 ? 35.265 15.711 12.511 1.00 53.22 88 ALA A CA 1
ATOM 687 C C . ALA A 1 88 ? 34.638 14.437 13.115 1.00 53.22 88 ALA A C 1
ATOM 689 O O . ALA A 1 88 ? 34.919 13.334 12.644 1.00 53.22 88 ALA A O 1
ATOM 690 N N . LYS A 1 89 ? 33.708 14.569 14.078 1.00 51.53 89 LYS A N 1
ATOM 691 C CA . LYS A 1 89 ? 33.039 13.414 14.720 1.00 51.53 89 LYS A CA 1
ATOM 692 C C . LYS A 1 89 ? 32.182 12.581 13.769 1.00 51.53 89 LYS A C 1
ATOM 694 O O . LYS A 1 89 ? 32.053 11.378 13.969 1.00 51.53 89 LYS A O 1
ATOM 699 N N . ILE A 1 90 ? 31.600 13.190 12.737 1.00 53.81 90 ILE A N 1
ATOM 700 C CA . ILE A 1 90 ? 30.811 12.454 11.736 1.00 53.81 90 ILE A CA 1
ATOM 701 C C . ILE A 1 90 ? 31.721 11.584 10.857 1.00 53.81 90 ILE A C 1
ATOM 703 O O . ILE A 1 90 ? 31.313 10.501 10.448 1.00 53.81 90 ILE A O 1
ATOM 707 N N . THR A 1 91 ? 32.960 12.014 10.612 1.00 50.19 91 THR A N 1
ATOM 708 C CA . THR A 1 91 ? 33.903 11.294 9.743 1.00 50.19 91 THR A CA 1
ATOM 709 C C . THR A 1 91 ? 34.499 10.058 10.432 1.00 50.19 91 THR A C 1
ATOM 711 O O . THR A 1 91 ? 34.716 9.043 9.778 1.00 50.19 91 THR A O 1
ATOM 714 N N . GLU A 1 92 ? 34.693 10.087 11.755 1.00 50.50 92 GLU A N 1
ATOM 715 C CA . GLU A 1 92 ? 35.221 8.936 12.513 1.00 50.50 92 G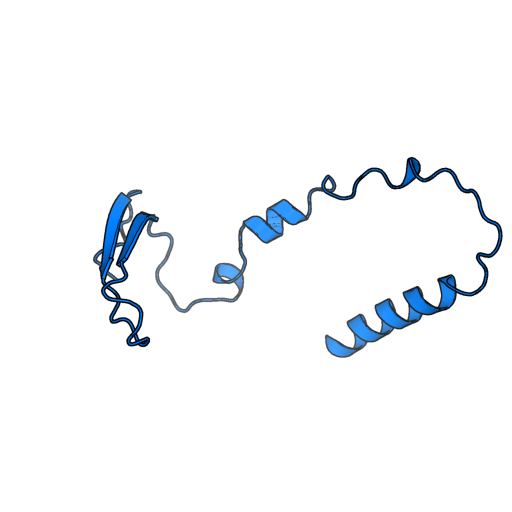LU A CA 1
ATOM 716 C C . GLU A 1 92 ? 34.221 7.782 12.684 1.00 50.50 92 GLU A C 1
ATOM 718 O O . GLU A 1 92 ? 34.632 6.644 12.876 1.00 50.50 92 GLU A O 1
ATOM 723 N N . ILE A 1 93 ? 32.913 8.040 12.589 1.00 53.38 93 ILE A N 1
ATOM 724 C CA . ILE A 1 93 ? 31.870 7.007 12.749 1.00 53.38 93 ILE A CA 1
ATOM 725 C C . ILE A 1 93 ? 31.730 6.133 11.484 1.00 53.38 93 ILE A C 1
ATOM 727 O O . ILE A 1 93 ? 31.103 5.075 11.524 1.00 53.38 93 ILE A O 1
ATOM 731 N N . VAL A 1 94 ? 32.304 6.564 10.357 1.00 53.34 94 VAL A N 1
ATOM 732 C CA . VAL A 1 94 ? 32.104 5.951 9.032 1.00 53.34 94 VAL A CA 1
ATOM 733 C C . VAL A 1 94 ? 33.273 5.035 8.610 1.00 53.34 94 VAL A C 1
ATOM 735 O O . VAL A 1 94 ? 33.188 4.413 7.552 1.00 53.34 94 VAL A O 1
ATOM 738 N N . ASN A 1 95 ? 34.317 4.878 9.440 1.00 38.47 95 ASN A N 1
ATOM 739 C CA . ASN A 1 95 ? 35.444 3.959 9.195 1.00 38.47 95 ASN A CA 1
ATOM 740 C C . ASN A 1 95 ? 35.403 2.693 10.060 1.00 38.47 95 ASN A C 1
ATOM 742 O O . ASN A 1 95 ? 35.202 2.812 11.289 1.00 38.47 95 ASN A O 1
#

Organism: Homo sapiens (NCBI:txid9606)

Secondary structure (DSSP, 8-state):
-TTS--SS-EEEEEEEEE---STT-S-EEEEEEEEE-----SSPPHHHHS-HHHHHTTSS--S--GGGS-------SSSSHHHHHHHHHHHHTT-

Radius of gyration: 24.24 Å; chains: 1; bounding box: 51×54×40 Å

Foldseek 3Di:
DVVQEAQDWDKDWDKAWDDDPDPVDPTDIDIDIDTDYHDDDDPDDVVNVDDVVVVVVPDPDPDPDPVPPDDPDDDPDPPPVVVVVVVVVVVVVVD

InterPro domains:
  IPR050540 F-actin Monooxygenase Mical [PTHR23167] (1-82)

pLDDT: mean 71.09, std 17.74, range [38.47, 96.56]

GO terms:
  GO:0005829 cytosol (C, IDA)
  GO:0005886 plasma membrane (C, IDA)

Sequence (95 aa):
MKQYASPMPTQTDVKLKFKPLSKKVVSAALQFSLSCIFLREGKATDEDMQSLASLMSMKQADIGNLDDFEEDNEDDDENRVNQEEKAAKITEIVN